Protein AF-A0A392WCV2-F1 (afdb_monomer_lite)

Structure (mmCIF, N/CA/C/O backbone):
data_AF-A0A392WCV2-F1
#
_entry.id   AF-A0A392WCV2-F1
#
loop_
_atom_site.group_PDB
_atom_site.id
_atom_site.type_symbol
_atom_site.label_atom_id
_atom_site.label_alt_id
_atom_site.label_comp_id
_atom_site.label_asym_id
_atom_site.label_entity_id
_atom_site.label_seq_id
_atom_site.pdbx_PDB_ins_code
_atom_site.Cartn_x
_atom_site.Cartn_y
_atom_site.Cartn_z
_atom_site.occupancy
_atom_site.B_iso_or_equiv
_atom_site.auth_seq_id
_atom_site.auth_comp_id
_atom_site.auth_asym_id
_atom_site.auth_atom_id
_atom_site.pdbx_PDB_model_num
ATOM 1 N N . ILE A 1 1 ? 8.195 -4.427 -23.314 1.00 47.38 1 ILE A N 1
ATOM 2 C CA . ILE A 1 1 ? 8.766 -3.632 -22.202 1.00 47.38 1 ILE A CA 1
ATOM 3 C C . ILE A 1 1 ? 7.802 -3.762 -21.030 1.00 47.38 1 ILE A C 1
ATOM 5 O O . ILE A 1 1 ? 6.895 -2.955 -20.869 1.00 47.38 1 ILE A O 1
ATOM 9 N N . LEU A 1 2 ? 7.898 -4.882 -20.313 1.00 54.91 2 LEU A N 1
ATOM 10 C CA . LEU A 1 2 ? 7.144 -5.104 -19.080 1.00 54.91 2 LEU A CA 1
ATOM 11 C C . LEU A 1 2 ? 7.854 -4.316 -17.975 1.00 54.91 2 LEU A C 1
ATOM 13 O O . LEU A 1 2 ? 9.080 -4.355 -17.904 1.00 54.91 2 LEU A O 1
ATOM 17 N N . LEU A 1 3 ? 7.102 -3.670 -17.078 1.00 57.12 3 LEU A N 1
ATOM 18 C CA . LEU A 1 3 ? 7.636 -3.078 -15.836 1.00 57.12 3 LEU A CA 1
ATOM 19 C C . LEU A 1 3 ? 8.520 -4.065 -15.039 1.00 57.12 3 LEU A C 1
ATOM 21 O O . LEU A 1 3 ? 9.335 -3.651 -14.223 1.00 57.12 3 LEU A O 1
ATOM 25 N N . ALA A 1 4 ? 8.389 -5.367 -15.308 1.00 54.78 4 ALA A N 1
ATOM 26 C CA . ALA A 1 4 ? 9.176 -6.444 -14.726 1.00 54.78 4 ALA A CA 1
ATOM 27 C C . ALA A 1 4 ? 10.658 -6.507 -15.162 1.00 54.78 4 ALA A C 1
ATOM 29 O O . ALA A 1 4 ? 11.436 -7.141 -14.455 1.00 54.78 4 ALA A O 1
ATOM 30 N N . GLU A 1 5 ? 11.075 -5.889 -16.276 1.00 57.19 5 GLU A N 1
ATOM 31 C CA . GLU A 1 5 ? 12.455 -6.062 -16.781 1.00 57.19 5 GLU A CA 1
ATOM 32 C C . GLU A 1 5 ? 13.510 -5.204 -16.065 1.00 57.19 5 GLU A C 1
ATOM 34 O O . GLU A 1 5 ? 14.700 -5.480 -16.195 1.00 57.19 5 GLU A O 1
ATOM 39 N N . HIS A 1 6 ? 13.114 -4.211 -15.258 1.00 57.56 6 HIS A N 1
ATOM 40 C CA . HIS A 1 6 ? 14.066 -3.396 -14.498 1.00 57.56 6 HIS A CA 1
ATOM 41 C C . HIS A 1 6 ? 13.634 -3.209 -13.034 1.00 57.56 6 HIS A C 1
ATOM 43 O O . HIS A 1 6 ? 12.804 -2.369 -12.698 1.00 57.56 6 HIS A O 1
ATOM 49 N N . LEU A 1 7 ? 14.223 -4.011 -12.141 1.00 57.75 7 LEU A N 1
ATOM 50 C CA . LEU A 1 7 ? 13.893 -4.138 -10.711 1.00 57.75 7 LEU A CA 1
ATOM 51 C C . LEU A 1 7 ? 14.463 -3.005 -9.827 1.00 57.75 7 LEU A C 1
ATOM 53 O O . LEU A 1 7 ? 15.132 -3.261 -8.819 1.00 57.75 7 LEU A O 1
ATOM 57 N N . PHE A 1 8 ? 14.203 -1.740 -10.158 1.00 62.53 8 PHE A N 1
ATOM 58 C CA . PHE A 1 8 ? 14.586 -0.619 -9.290 1.00 62.53 8 PHE A CA 1
ATOM 59 C C . PHE A 1 8 ? 13.475 -0.229 -8.307 1.00 62.53 8 PHE A C 1
ATOM 61 O O . PHE A 1 8 ? 12.818 0.788 -8.468 1.00 62.53 8 PHE A O 1
ATOM 68 N N . GLY A 1 9 ? 13.325 -1.017 -7.239 1.00 72.12 9 GLY A N 1
ATOM 69 C CA . GLY A 1 9 ? 12.639 -0.594 -6.009 1.00 72.12 9 GLY A CA 1
ATOM 70 C C . GLY A 1 9 ? 11.157 -0.215 -6.149 1.00 72.12 9 GLY A C 1
ATOM 71 O O . GLY A 1 9 ? 10.460 -0.676 -7.049 1.00 72.12 9 GLY A O 1
ATOM 72 N N . VAL A 1 10 ? 10.677 0.585 -5.192 1.00 85.88 10 VAL A N 1
ATOM 73 C CA . VAL A 1 10 ? 9.314 1.139 -5.180 1.00 85.88 10 VAL A CA 1
ATOM 74 C C . VAL A 1 10 ? 9.268 2.341 -6.123 1.00 85.88 10 VAL A C 1
ATOM 76 O O . VAL A 1 10 ? 10.005 3.302 -5.917 1.00 85.88 10 VAL A O 1
ATOM 79 N N . PHE A 1 11 ? 8.390 2.311 -7.126 1.00 89.88 11 PHE A N 1
ATOM 80 C CA . PHE A 1 11 ? 8.222 3.406 -8.090 1.00 89.88 11 PHE A CA 1
ATOM 81 C C . PHE A 1 11 ? 7.214 4.454 -7.623 1.00 89.88 11 PHE A C 1
ATOM 83 O O . PHE A 1 11 ? 7.320 5.624 -7.983 1.00 89.88 11 PHE A O 1
ATOM 90 N N . VAL A 1 12 ? 6.212 4.026 -6.853 1.00 93.44 12 VAL A N 1
ATOM 91 C CA . VAL A 1 12 ? 5.083 4.866 -6.448 1.00 93.44 12 VAL A CA 1
ATOM 92 C C . VAL A 1 12 ? 4.768 4.649 -4.974 1.00 93.44 12 VAL A C 1
ATOM 94 O O . VAL A 1 12 ? 4.624 3.512 -4.520 1.00 93.44 12 VAL A O 1
ATOM 97 N N . LEU A 1 13 ? 4.596 5.756 -4.252 1.00 96.19 13 LEU A N 1
ATOM 98 C CA . LEU A 1 13 ? 3.995 5.796 -2.925 1.00 96.19 13 LEU A CA 1
ATOM 99 C C . LEU A 1 13 ? 2.658 6.536 -3.012 1.00 96.19 13 LEU A C 1
ATOM 101 O O . LEU A 1 13 ? 2.610 7.699 -3.405 1.00 96.19 13 LEU A O 1
ATOM 105 N N . VAL A 1 14 ? 1.580 5.865 -2.621 1.00 98.00 14 VAL A N 1
ATOM 106 C CA . VAL A 1 14 ? 0.246 6.449 -2.480 1.00 98.00 14 VAL A CA 1
ATOM 107 C C . VAL A 1 14 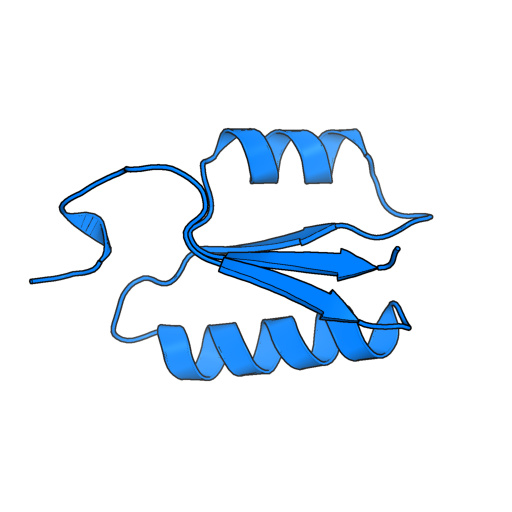? -0.037 6.629 -0.997 1.00 98.00 14 VAL A C 1
ATOM 109 O O . VAL A 1 14 ? 0.018 5.664 -0.242 1.00 98.00 14 VAL A O 1
ATOM 112 N N . VAL A 1 15 ? -0.363 7.848 -0.577 1.00 98.19 15 VAL A N 1
ATOM 113 C CA . VAL A 1 15 ? -0.741 8.146 0.811 1.00 98.19 15 VAL A CA 1
ATOM 114 C C . VAL A 1 15 ? -2.234 8.444 0.862 1.00 98.19 15 VAL A C 1
ATOM 116 O O . VAL A 1 15 ? -2.738 9.240 0.072 1.00 98.19 15 VAL A O 1
ATOM 119 N N . THR A 1 16 ? -2.954 7.797 1.773 1.00 98.19 16 THR A N 1
ATOM 120 C CA . THR A 1 16 ? -4.413 7.915 1.900 1.00 98.19 16 THR A CA 1
ATOM 121 C C . THR A 1 16 ? -4.825 8.025 3.370 1.00 98.19 16 THR A C 1
ATOM 123 O O . THR A 1 16 ? -4.176 7.428 4.227 1.00 98.19 16 THR A O 1
ATOM 126 N N . PRO A 1 17 ? -5.881 8.786 3.716 1.00 97.75 17 PRO A N 1
ATOM 127 C CA . PRO A 1 17 ? -6.192 9.090 5.114 1.00 97.75 17 PRO A CA 1
ATOM 128 C C . PRO A 1 17 ? -6.777 7.912 5.901 1.00 97.75 17 PRO A C 1
ATOM 130 O O . PRO A 1 17 ? -6.857 7.984 7.125 1.00 97.75 17 PRO A O 1
ATOM 133 N N . THR A 1 18 ? -7.234 6.840 5.241 1.00 97.56 18 THR A N 1
ATOM 134 C CA . THR A 1 18 ? -7.885 5.723 5.938 1.00 97.56 18 THR A CA 1
ATOM 135 C C . THR A 1 18 ? -7.460 4.360 5.410 1.00 97.56 18 THR A C 1
ATOM 137 O O . THR A 1 18 ? -7.148 4.178 4.233 1.00 97.56 18 THR A O 1
ATOM 140 N N . ARG A 1 19 ? -7.529 3.364 6.299 1.00 97.44 19 ARG A N 1
ATOM 141 C CA . ARG A 1 19 ? -7.236 1.958 5.988 1.00 97.44 19 ARG A CA 1
ATOM 142 C C . ARG A 1 19 ? -8.179 1.397 4.930 1.00 97.44 19 ARG A C 1
ATOM 144 O O . ARG A 1 19 ? -7.736 0.717 4.016 1.00 97.44 19 ARG A O 1
ATOM 151 N N . GLN A 1 20 ? -9.466 1.722 5.031 1.00 97.75 20 GLN A N 1
ATOM 152 C CA . GLN A 1 20 ? -10.472 1.282 4.070 1.00 97.75 20 GLN A CA 1
ATOM 153 C C . GLN A 1 20 ? -10.158 1.791 2.659 1.00 97.75 20 GLN A C 1
ATOM 155 O O . GLN A 1 20 ? -10.164 1.003 1.718 1.00 97.75 20 GLN A O 1
ATOM 160 N N . LEU A 1 21 ? -9.826 3.080 2.520 1.00 98.12 21 LEU A N 1
ATOM 161 C CA . LEU A 1 21 ? -9.439 3.636 1.225 1.00 98.12 21 LEU A CA 1
ATOM 162 C C . LEU A 1 21 ? -8.137 3.009 0.703 1.00 98.12 21 LEU A C 1
ATOM 164 O O . LEU A 1 21 ? -8.013 2.804 -0.499 1.00 98.12 21 LEU A O 1
ATOM 168 N N . ALA A 1 22 ? -7.184 2.660 1.576 1.00 98.44 22 ALA A N 1
ATOM 169 C CA . ALA A 1 22 ? -5.948 1.988 1.164 1.00 98.44 22 ALA A CA 1
ATOM 170 C C . ALA A 1 22 ? -6.213 0.631 0.496 1.00 98.44 22 ALA A C 1
ATOM 172 O O . ALA A 1 22 ? -5.673 0.359 -0.576 1.00 98.44 22 ALA A O 1
ATOM 173 N N . PHE A 1 23 ? -7.082 -0.191 1.089 1.00 97.88 23 PHE A N 1
ATOM 174 C CA . PHE A 1 23 ? -7.469 -1.476 0.501 1.00 97.88 23 PHE A CA 1
ATOM 175 C C . PHE A 1 23 ? -8.292 -1.306 -0.777 1.00 97.88 23 PHE A C 1
ATOM 177 O O . PHE A 1 23 ? -8.012 -1.975 -1.765 1.00 97.88 23 PHE A O 1
ATOM 184 N N . GLN A 1 24 ? -9.228 -0.352 -0.806 1.00 98.38 24 GLN A N 1
ATOM 185 C CA . GLN A 1 24 ? -9.990 -0.055 -2.023 1.00 98.38 24 GLN A CA 1
ATOM 186 C C . GLN A 1 24 ? -9.075 0.342 -3.187 1.00 98.38 24 GLN A C 1
ATOM 188 O O . GLN A 1 24 ? -9.255 -0.136 -4.304 1.00 98.38 24 GLN A O 1
ATOM 193 N N . LEU A 1 25 ? -8.064 1.180 -2.938 1.00 98.06 25 LEU A N 1
ATOM 194 C CA . LEU A 1 25 ? -7.073 1.536 -3.951 1.00 98.06 25 LEU A CA 1
ATOM 195 C C . LEU A 1 25 ? -6.249 0.319 -4.387 1.00 98.06 25 LEU A C 1
ATOM 197 O O . LEU A 1 25 ? -6.002 0.165 -5.580 1.00 98.06 25 LEU A O 1
ATOM 201 N N . ALA A 1 26 ? -5.849 -0.554 -3.458 1.00 97.06 26 ALA A N 1
ATOM 202 C CA . ALA A 1 26 ? -5.098 -1.767 -3.783 1.00 97.06 26 ALA A CA 1
ATOM 203 C C . ALA A 1 26 ? -5.857 -2.670 -4.765 1.00 97.06 26 ALA A C 1
ATOM 205 O O . ALA A 1 26 ? -5.266 -3.113 -5.751 1.00 97.06 26 ALA A O 1
ATOM 206 N N . ASP A 1 27 ? -7.160 -2.865 -4.548 1.00 96.75 27 ASP A N 1
ATOM 207 C CA . ASP A 1 27 ? -8.020 -3.640 -5.447 1.00 96.75 27 ASP A CA 1
ATOM 208 C C . ASP A 1 27 ? -8.089 -3.009 -6.846 1.00 96.75 27 ASP A C 1
ATOM 210 O O . ASP A 1 27 ? -7.953 -3.706 -7.855 1.00 96.75 27 ASP A O 1
ATOM 214 N N . GLN A 1 28 ? -8.223 -1.678 -6.927 1.00 96.62 28 GLN A N 1
ATOM 215 C CA . GLN A 1 28 ? -8.225 -0.965 -8.211 1.00 96.62 28 GLN A CA 1
ATOM 216 C C . GLN A 1 28 ? -6.878 -1.084 -8.937 1.00 96.62 28 GLN A C 1
ATOM 218 O O . GLN A 1 28 ? -6.842 -1.359 -10.137 1.00 96.62 28 GLN A O 1
ATOM 223 N N . PHE A 1 29 ? -5.755 -0.937 -8.227 1.00 95.12 29 PHE A N 1
ATOM 224 C CA . PHE A 1 29 ? -4.426 -1.110 -8.817 1.00 95.12 29 PHE A CA 1
ATOM 225 C C . PHE A 1 29 ? -4.171 -2.549 -9.263 1.00 95.12 29 PHE A C 1
ATOM 227 O O . PHE A 1 29 ? -3.527 -2.751 -10.289 1.00 95.12 29 PHE A O 1
ATOM 234 N N . HIS A 1 30 ? -4.676 -3.545 -8.536 1.00 92.19 30 HIS A N 1
ATOM 235 C CA . HIS A 1 30 ? -4.566 -4.941 -8.945 1.00 92.19 30 HIS A CA 1
ATOM 236 C C . HIS A 1 30 ? -5.343 -5.206 -10.242 1.00 92.19 30 HIS A C 1
ATOM 238 O O . HIS A 1 30 ? -4.800 -5.803 -11.172 1.00 92.19 30 HIS A O 1
ATOM 244 N N . ALA A 1 31 ? -6.576 -4.697 -10.342 1.00 92.44 31 ALA A N 1
ATOM 245 C CA . ALA A 1 31 ? -7.392 -4.818 -11.547 1.00 92.44 31 ALA A CA 1
ATOM 246 C C . ALA A 1 31 ? -6.711 -4.172 -12.768 1.00 92.44 31 ALA A C 1
ATOM 248 O O . ALA A 1 31 ? -6.556 -4.816 -13.808 1.00 92.44 31 ALA A O 1
ATOM 249 N N . LEU A 1 32 ? -6.236 -2.930 -12.620 1.00 90.19 32 LEU A N 1
ATOM 250 C CA . LEU A 1 32 ? -5.563 -2.175 -13.685 1.00 90.19 32 LEU A CA 1
ATOM 251 C C . LEU A 1 32 ? -4.184 -2.746 -14.046 1.00 90.19 32 LEU A C 1
ATOM 253 O O . LEU A 1 32 ? -3.781 -2.730 -15.206 1.00 90.19 32 LEU A O 1
ATOM 257 N N . GLY A 1 33 ? -3.448 -3.235 -13.049 1.00 85.81 33 GLY A N 1
ATOM 258 C CA . GLY A 1 33 ? -2.058 -3.670 -13.168 1.00 85.81 33 GLY A CA 1
ATOM 259 C C . GLY A 1 33 ? -1.866 -5.130 -13.584 1.00 85.81 33 GLY A C 1
ATOM 260 O O . GLY A 1 33 ? -0.723 -5.565 -13.758 1.00 85.81 33 GLY A O 1
ATOM 261 N N . SER A 1 34 ? -2.958 -5.881 -13.746 1.00 81.88 34 SER A N 1
ATOM 262 C CA . SER A 1 34 ? -2.955 -7.313 -14.073 1.00 81.88 34 SER A CA 1
ATOM 263 C C . SER A 1 34 ? -2.198 -7.634 -15.370 1.00 81.88 34 SER A C 1
ATOM 265 O O . SER A 1 34 ? -1.442 -8.602 -15.424 1.00 81.88 34 SER A O 1
ATOM 267 N N . SER A 1 35 ? -2.316 -6.778 -16.387 1.00 85.25 35 SER A N 1
ATOM 268 C CA . SER A 1 35 ? -1.662 -6.937 -17.693 1.00 85.25 35 SER A CA 1
ATOM 269 C C . SER A 1 35 ? -0.169 -6.580 -17.706 1.00 85.25 35 SER A C 1
ATOM 271 O O . SER A 1 35 ? 0.529 -6.925 -18.657 1.00 85.25 35 SER A O 1
ATOM 273 N N . VAL A 1 36 ? 0.337 -5.908 -16.663 1.00 85.31 36 VAL A N 1
ATOM 274 C CA . VAL A 1 36 ? 1.723 -5.397 -16.595 1.00 85.31 36 VAL A CA 1
ATOM 275 C C . VAL A 1 36 ? 2.525 -5.954 -15.416 1.00 85.31 36 VAL A C 1
ATOM 277 O O . VAL A 1 36 ? 3.609 -5.453 -15.111 1.00 85.31 36 VAL A O 1
ATOM 280 N N . CYS A 1 37 ? 2.010 -6.992 -14.750 1.00 85.88 37 CYS A N 1
ATOM 281 C CA . CYS A 1 37 ? 2.624 -7.609 -13.571 1.00 85.88 37 CYS A CA 1
ATOM 282 C C . CYS A 1 37 ? 2.907 -6.597 -12.440 1.00 85.88 37 CYS A C 1
ATOM 284 O O . CYS A 1 37 ? 3.970 -6.625 -11.809 1.00 85.88 37 CYS A O 1
ATOM 286 N N . LEU A 1 38 ? 1.969 -5.679 -12.179 1.00 88.69 38 LEU A N 1
ATOM 287 C CA . LEU A 1 38 ? 2.097 -4.705 -11.095 1.00 88.69 38 LEU A CA 1
ATOM 288 C C . LEU A 1 38 ? 2.068 -5.411 -9.725 1.00 88.69 38 LEU A C 1
ATOM 290 O O . LEU A 1 38 ? 1.109 -6.108 -9.402 1.00 88.69 38 LEU A O 1
ATOM 294 N N . ARG A 1 39 ? 3.106 -5.216 -8.900 1.00 91.12 39 ARG A N 1
ATOM 295 C CA . ARG A 1 39 ? 3.153 -5.690 -7.510 1.00 91.12 39 ARG A CA 1
ATOM 296 C C . ARG A 1 39 ? 2.838 -4.530 -6.576 1.00 91.12 39 ARG A C 1
ATOM 298 O O . ARG A 1 39 ? 3.571 -3.542 -6.577 1.00 91.12 39 ARG A O 1
ATOM 305 N N . THR A 1 40 ? 1.800 -4.683 -5.768 1.00 94.25 40 THR A N 1
ATOM 306 C CA . THR A 1 40 ? 1.324 -3.662 -4.829 1.00 94.25 40 THR A CA 1
ATOM 307 C C . THR A 1 40 ? 1.376 -4.201 -3.404 1.00 94.25 40 THR A C 1
ATOM 309 O O . THR A 1 40 ? 1.065 -5.369 -3.184 1.00 94.25 40 THR A O 1
ATOM 312 N N . VAL A 1 41 ? 1.738 -3.353 -2.441 1.00 96.56 41 VAL A N 1
ATOM 313 C CA . VAL A 1 41 ? 1.636 -3.639 -1.001 1.00 96.56 41 VAL A CA 1
ATOM 314 C C . VAL A 1 41 ? 0.835 -2.546 -0.296 1.00 96.56 41 VAL A C 1
ATOM 316 O O . VAL A 1 41 ? 0.911 -1.374 -0.673 1.00 96.56 41 VAL A O 1
ATOM 319 N N . VAL A 1 42 ? 0.093 -2.923 0.746 1.00 98.06 42 VAL A N 1
ATOM 320 C CA . VAL A 1 42 ? -0.621 -1.992 1.629 1.00 98.06 42 VAL A CA 1
ATOM 321 C C . VAL A 1 42 ? 0.079 -1.942 2.984 1.00 98.06 42 VAL A C 1
ATOM 323 O O . VAL A 1 42 ? 0.261 -2.971 3.633 1.00 98.06 42 VAL A O 1
ATOM 326 N N . VAL A 1 43 ? 0.461 -0.745 3.428 1.00 97.94 43 VAL A N 1
ATOM 327 C CA . VAL A 1 43 ? 1.157 -0.507 4.696 1.00 97.94 43 VAL A CA 1
ATOM 328 C C . VAL A 1 43 ? 0.316 0.396 5.589 1.00 97.94 43 VAL A C 1
ATOM 330 O O . VAL A 1 43 ? 0.282 1.609 5.410 1.00 97.94 43 VAL A O 1
ATOM 333 N N . VAL A 1 44 ? -0.377 -0.193 6.561 1.00 98.00 44 VAL A N 1
ATOM 334 C CA . VAL A 1 44 ? -1.269 0.543 7.469 1.00 98.00 44 VAL A CA 1
ATOM 335 C C . VAL A 1 44 ? -1.154 0.057 8.911 1.00 98.00 44 VAL A C 1
ATOM 337 O O . VAL A 1 44 ? -0.720 -1.066 9.163 1.00 98.00 44 VAL A O 1
ATOM 340 N N . GLY A 1 45 ? -1.571 0.892 9.865 1.00 96.50 45 GLY A N 1
ATOM 341 C CA . GLY A 1 45 ? -1.563 0.551 11.290 1.00 96.50 45 GLY A CA 1
ATOM 342 C C . GLY A 1 45 ? -2.573 -0.539 11.684 1.00 96.50 45 GLY A C 1
ATOM 343 O O . GLY A 1 45 ? -3.682 -0.6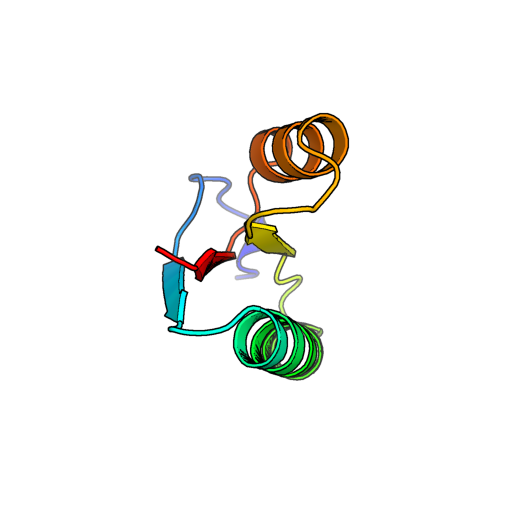28 11.145 1.00 96.50 45 GLY A O 1
AT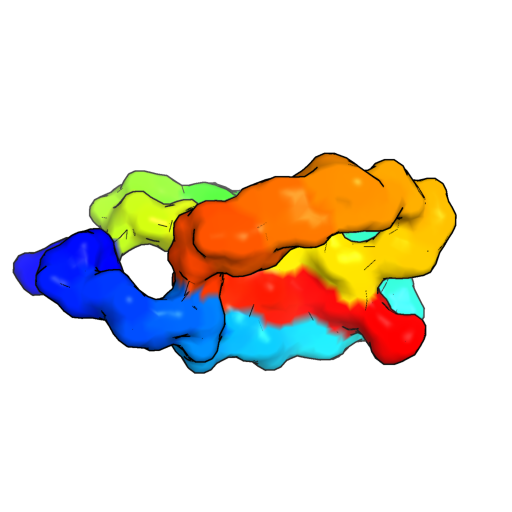OM 344 N N . GLY A 1 46 ? -2.208 -1.347 12.684 1.00 95.31 46 GLY A N 1
ATOM 345 C CA . GLY A 1 46 ? -3.060 -2.412 13.232 1.00 95.31 46 GLY A CA 1
ATOM 346 C C . GLY A 1 46 ? -3.104 -3.698 12.399 1.00 95.31 46 GLY A C 1
ATOM 347 O O . GLY A 1 46 ? -3.998 -4.512 12.610 1.00 95.31 46 GLY A O 1
ATOM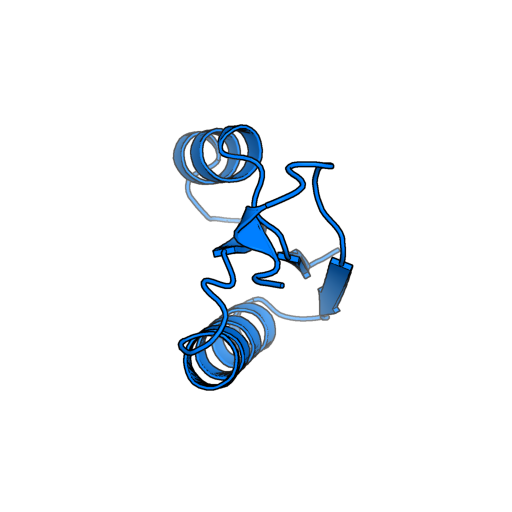 348 N N . MET A 1 47 ? -2.169 -3.865 11.462 1.00 95.12 47 MET A N 1
ATOM 349 C CA . MET A 1 47 ? -1.964 -5.079 10.667 1.00 95.12 47 MET A CA 1
ATOM 350 C C . MET A 1 47 ? -0.672 -5.797 11.106 1.00 95.12 47 MET A C 1
ATOM 352 O O . MET A 1 47 ? 0.118 -5.261 11.885 1.00 95.12 47 MET A O 1
ATOM 356 N N . ASP A 1 48 ? -0.469 -7.034 10.643 1.00 97.38 48 ASP A N 1
ATOM 357 C CA . ASP A 1 48 ? 0.739 -7.811 10.946 1.00 97.38 48 ASP A CA 1
ATOM 358 C C . ASP A 1 48 ? 1.984 -7.168 10.305 1.00 97.38 48 ASP A C 1
ATOM 360 O O . ASP A 1 48 ? 2.213 -7.246 9.093 1.00 97.38 48 ASP A O 1
ATOM 364 N N . MET A 1 49 ? 2.822 -6.579 11.157 1.00 95.88 49 MET A N 1
ATOM 365 C CA . MET A 1 49 ? 4.047 -5.888 10.758 1.00 95.88 49 MET A CA 1
ATOM 366 C C . MET A 1 49 ? 5.088 -6.819 10.126 1.00 95.88 49 MET A C 1
ATOM 368 O O . MET A 1 49 ? 5.827 -6.387 9.239 1.00 95.88 49 MET A O 1
ATOM 372 N N . LEU A 1 50 ? 5.163 -8.092 10.532 1.00 97.25 50 LEU A N 1
ATOM 373 C CA . LEU A 1 50 ? 6.089 -9.052 9.924 1.00 97.25 50 LEU A CA 1
ATOM 374 C C . LEU A 1 50 ? 5.646 -9.400 8.505 1.00 97.25 50 LEU A C 1
ATOM 376 O O . LEU A 1 50 ? 6.488 -9.491 7.609 1.00 97.25 50 LEU A O 1
ATOM 380 N N . LYS A 1 51 ? 4.338 -9.557 8.281 1.00 97.12 51 LYS A N 1
ATOM 381 C CA . LYS A 1 51 ? 3.783 -9.762 6.939 1.00 97.12 51 LYS A CA 1
ATOM 382 C C . LYS A 1 51 ? 4.074 -8.560 6.037 1.00 97.12 51 LYS A C 1
ATOM 384 O O . LYS A 1 51 ? 4.660 -8.740 4.972 1.00 97.12 51 LYS A O 1
ATOM 389 N N . GLN A 1 52 ? 3.768 -7.347 6.498 1.00 97.00 52 GLN A N 1
ATOM 390 C CA . GLN A 1 52 ? 4.026 -6.114 5.742 1.00 97.00 52 GLN A CA 1
ATOM 391 C C . GLN A 1 52 ? 5.517 -5.930 5.427 1.00 97.00 52 GLN A C 1
ATOM 393 O O . GLN A 1 52 ? 5.882 -5.556 4.315 1.00 97.00 52 GLN A O 1
ATOM 398 N N . THR A 1 53 ? 6.399 -6.248 6.380 1.00 96.25 53 THR A N 1
ATOM 399 C CA . THR A 1 53 ? 7.854 -6.180 6.180 1.00 96.25 53 THR A CA 1
ATOM 400 C C . THR A 1 53 ? 8.312 -7.152 5.094 1.00 96.25 53 THR A C 1
ATOM 402 O O . THR A 1 53 ? 9.074 -6.768 4.210 1.00 96.25 53 THR A O 1
ATOM 405 N N . LYS A 1 54 ? 7.831 -8.403 5.113 1.00 96.75 54 LYS A N 1
ATOM 406 C CA . LYS A 1 54 ? 8.153 -9.396 4.073 1.00 96.75 54 LYS A CA 1
ATOM 407 C C . LYS A 1 54 ? 7.699 -8.931 2.689 1.00 96.75 54 LYS A C 1
ATOM 409 O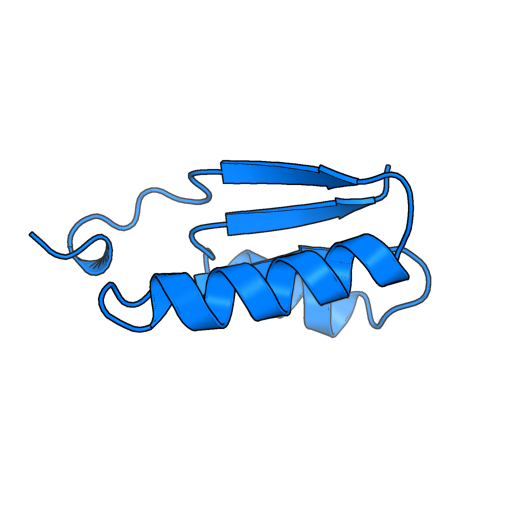 O . LYS A 1 54 ? 8.445 -9.078 1.723 1.00 96.75 54 LYS A O 1
ATOM 414 N N . GLU A 1 55 ? 6.511 -8.343 2.600 1.00 95.12 55 GLU A N 1
ATOM 415 C CA . GLU A 1 55 ? 5.969 -7.812 1.346 1.00 95.12 55 GLU A CA 1
ATOM 416 C C . GLU A 1 55 ? 6.778 -6.609 0.831 1.00 95.12 55 GLU A C 1
ATOM 418 O O . GLU A 1 55 ? 7.034 -6.519 -0.367 1.00 95.12 55 GLU A O 1
ATOM 423 N N . LEU A 1 56 ? 7.271 -5.735 1.716 1.00 93.88 56 LEU A N 1
ATOM 424 C CA . LEU A 1 56 ? 8.175 -4.633 1.355 1.00 93.88 56 LEU A CA 1
ATOM 425 C C . LEU A 1 56 ? 9.551 -5.126 0.880 1.00 93.88 56 LEU A C 1
ATOM 427 O O . LEU A 1 56 ? 10.086 -4.617 -0.107 1.00 93.88 56 LEU A O 1
ATOM 431 N N . VAL A 1 57 ? 10.115 -6.145 1.539 1.00 93.69 57 VAL A N 1
ATOM 432 C CA . VAL A 1 57 ? 11.391 -6.774 1.143 1.00 93.69 57 VAL A CA 1
ATOM 433 C C . VAL A 1 57 ? 11.302 -7.394 -0.254 1.00 93.69 57 VAL A C 1
ATOM 435 O O . VAL A 1 57 ? 12.290 -7.382 -0.989 1.00 93.69 57 VAL A O 1
ATOM 438 N N . ALA A 1 58 ? 10.117 -7.851 -0.668 1.00 91.44 58 ALA A N 1
ATOM 439 C CA . ALA A 1 58 ? 9.861 -8.362 -2.015 1.00 91.44 58 ALA A CA 1
ATOM 440 C C . ALA A 1 58 ? 9.874 -7.279 -3.117 1.00 91.44 58 ALA A C 1
ATOM 442 O O . ALA A 1 58 ? 9.601 -7.589 -4.280 1.00 91.44 58 ALA A O 1
ATOM 443 N N . ARG A 1 59 ? 10.207 -6.023 -2.777 1.00 90.69 59 ARG A N 1
ATOM 444 C CA . ARG A 1 59 ? 10.340 -4.885 -3.704 1.00 90.69 59 ARG A CA 1
ATOM 445 C C . ARG A 1 59 ? 9.096 -4.735 -4.592 1.00 90.69 59 ARG A C 1
ATOM 447 O O . ARG A 1 59 ? 9.157 -4.990 -5.804 1.00 90.69 59 ARG A O 1
ATOM 454 N N . PRO A 1 60 ? 7.943 -4.381 -3.999 1.00 92.88 60 PRO A N 1
ATOM 455 C CA . PRO A 1 60 ? 6.743 -4.094 -4.764 1.00 92.88 60 PRO A CA 1
ATOM 456 C C . PRO A 1 60 ? 6.969 -2.840 -5.613 1.00 92.88 60 PRO A C 1
ATOM 458 O O . PRO A 1 60 ? 7.762 -1.969 -5.267 1.00 92.88 60 PRO A O 1
ATOM 461 N N . HIS A 1 61 ? 6.257 -2.749 -6.729 1.00 92.69 61 HIS A N 1
ATOM 462 C CA . HIS A 1 61 ? 6.295 -1.586 -7.612 1.00 92.69 61 HIS A CA 1
ATOM 463 C C . HIS A 1 61 ? 5.576 -0.386 -6.979 1.00 92.69 61 HIS A C 1
ATOM 465 O O . HIS A 1 61 ? 5.968 0.759 -7.204 1.00 92.69 61 HIS A O 1
ATOM 471 N N . LEU A 1 62 ? 4.534 -0.651 -6.186 1.00 94.12 62 LEU A N 1
ATOM 472 C CA . LEU A 1 62 ? 3.663 0.358 -5.599 1.00 94.12 62 LEU A CA 1
ATOM 473 C C . LEU A 1 62 ? 3.408 0.067 -4.114 1.00 94.12 62 LEU A C 1
ATOM 475 O O . LEU A 1 62 ? 3.082 -1.059 -3.736 1.00 94.12 62 LEU A O 1
ATOM 479 N N . VAL A 1 63 ? 3.537 1.096 -3.278 1.00 97.31 63 VAL A N 1
ATOM 480 C CA . VAL A 1 63 ? 3.193 1.064 -1.850 1.00 97.31 63 VAL A CA 1
ATOM 481 C C . VAL A 1 63 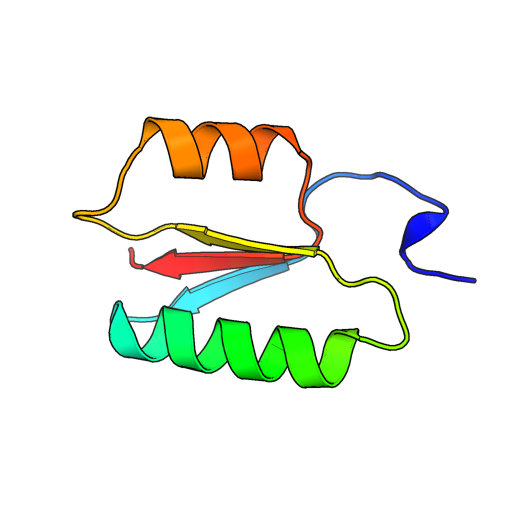? 2.005 1.991 -1.619 1.00 97.31 63 VAL A C 1
ATOM 483 O O . VAL A 1 63 ? 2.043 3.150 -2.023 1.00 97.31 63 VAL A O 1
ATOM 486 N N . ILE A 1 64 ? 0.960 1.502 -0.954 1.00 98.25 64 ILE A N 1
ATOM 487 C CA . ILE A 1 64 ? -0.180 2.309 -0.498 1.00 98.25 64 ILE A CA 1
ATOM 488 C C . ILE A 1 64 ? -0.128 2.364 1.018 1.00 98.25 64 ILE A C 1
ATOM 490 O O . ILE A 1 64 ? -0.117 1.316 1.657 1.00 98.25 64 ILE A O 1
ATOM 494 N N . ALA A 1 65 ? -0.103 3.556 1.600 1.00 98.31 65 ALA A N 1
ATOM 495 C CA . ALA A 1 65 ? 0.057 3.722 3.033 1.00 98.31 65 ALA A CA 1
ATOM 496 C C . ALA A 1 65 ? -0.924 4.725 3.638 1.00 98.31 65 ALA A C 1
ATOM 498 O O . ALA A 1 65 ? -1.395 5.651 2.975 1.00 98.31 65 ALA A O 1
ATOM 499 N N . THR A 1 66 ? -1.199 4.541 4.925 1.00 97.81 66 THR A N 1
ATOM 500 C CA . THR A 1 66 ? -1.766 5.589 5.781 1.00 97.81 66 THR A CA 1
ATOM 501 C C . THR A 1 66 ? -0.630 6.300 6.521 1.00 97.81 66 THR A C 1
ATOM 503 O O . THR A 1 66 ? 0.321 5.603 6.885 1.00 97.81 66 THR A O 1
ATOM 506 N N . PRO A 1 67 ? -0.708 7.627 6.747 1.00 93.50 67 PRO A N 1
ATOM 507 C CA . PRO A 1 67 ? 0.239 8.339 7.609 1.00 93.50 67 PRO A CA 1
ATOM 508 C C . PRO A 1 67 ? 0.332 7.745 9.018 1.00 93.50 67 PRO A C 1
ATOM 510 O O . PRO A 1 67 ? -0.681 7.169 9.486 1.00 93.50 67 PRO A O 1
#

Organism: NCBI:txid97028

InterPro domains:
  IPR011545 DEAD/DEAH-box helicase domain [PF00270] (9-67)
  IPR014001 Helicase superfamily 1/2, ATP-binding domain [PS51192] (1-67)
  IPR027417 P-loop containing nucleoside triphosphate hydrolase [G3DSA:3.40.50.300] (3-67)
  IPR027417 P-loop containing nucleoside triphosphate hydrolase [SSF52540] (6-67)
  IPR050079 DEAD box RNA helicase [PTHR47959] (9-67)

Sequence (67 aa):
ILLAEHLFGVFVLVVTPTRQLAFQLADQFHALGSSVCLRTVVVVGGMDMLKQTKELVARPHLVIATP

Foldseek 3Di:
DAPVPDQDFAQEEAEDADPVVLVVVVVVCCVVCVVRPAFEAEEEPPDDPVVRVVSRVVRGNYYYYYD

Secondary structure (DSSP, 8-state):
--GGG---S--EEEE-S-HHHHHHHHHHHHHHHGGGT--EEEE-TTS-HHHHHHHHHT--SEEEE--

pLDDT: mean 89.64, std 13.27, range [47.38, 98.44]

Radius of gyration: 11.83 Å; chains: 1; bounding box: 25×19×35 Å